Protein AF-A0A2X1MXL0-F1 (afdb_monomer_lite)

Structure (mmCIF, N/CA/C/O backbone):
data_AF-A0A2X1MXL0-F1
#
_entry.id   AF-A0A2X1MXL0-F1
#
loop_
_atom_site.group_PDB
_atom_site.id
_atom_site.type_symbol
_atom_site.label_atom_id
_atom_site.label_alt_id
_atom_site.label_comp_id
_atom_site.label_asym_id
_atom_site.label_entity_id
_atom_site.label_seq_id
_atom_site.pdbx_PDB_ins_code
_atom_site.Cartn_x
_atom_site.Cartn_y
_atom_site.Cartn_z
_atom_site.occupancy
_atom_site.B_iso_or_equiv
_atom_site.auth_seq_id
_atom_site.auth_comp_id
_atom_site.auth_asym_id
_atom_site.auth_atom_id
_atom_site.pdbx_PDB_model_num
ATOM 1 N N . MET A 1 1 ? 16.274 4.807 -12.509 1.00 91.62 1 MET A N 1
ATOM 2 C CA . MET A 1 1 ? 14.831 4.818 -12.816 1.00 91.62 1 MET A CA 1
ATOM 3 C C . MET A 1 1 ? 14.528 5.657 -14.055 1.00 91.62 1 MET A C 1
ATOM 5 O O . MET A 1 1 ? 14.525 5.077 -15.126 1.00 91.62 1 MET A O 1
ATOM 9 N N . TRP A 1 2 ? 14.392 6.991 -13.982 1.00 93.62 2 TRP A N 1
ATOM 10 C CA . TRP A 1 2 ? 14.028 7.820 -15.153 1.00 93.62 2 TRP A CA 1
ATOM 11 C C . TRP A 1 2 ? 14.930 7.635 -16.381 1.00 93.62 2 TRP A C 1
ATOM 13 O O . TRP A 1 2 ? 14.440 7.489 -17.493 1.00 93.62 2 TRP A O 1
ATOM 23 N N . LYS A 1 3 ? 16.251 7.563 -16.192 1.00 93.12 3 LYS A N 1
ATOM 24 C CA . LYS A 1 3 ? 17.182 7.291 -17.299 1.00 93.12 3 LYS A CA 1
ATOM 25 C C . LYS A 1 3 ? 16.957 5.925 -17.961 1.00 93.12 3 LYS A C 1
ATOM 27 O O . LYS A 1 3 ? 17.208 5.809 -19.150 1.00 93.12 3 LYS A O 1
ATOM 32 N N . GLU A 1 4 ? 16.505 4.916 -17.216 1.00 91.31 4 GLU A N 1
ATOM 33 C CA . GLU A 1 4 ? 16.264 3.572 -17.760 1.00 91.31 4 GLU A CA 1
ATOM 34 C C . GLU A 1 4 ? 14.981 3.532 -18.584 1.00 91.31 4 GLU A C 1
ATOM 36 O O . GLU A 1 4 ? 15.005 3.056 -19.714 1.00 91.31 4 GLU A O 1
ATOM 41 N N . ILE A 1 5 ? 13.896 4.133 -18.084 1.00 94.06 5 ILE A N 1
ATOM 42 C CA . ILE A 1 5 ? 12.633 4.162 -18.829 1.00 94.06 5 ILE A CA 1
ATOM 43 C C . ILE A 1 5 ? 12.714 5.051 -20.078 1.00 94.06 5 ILE A C 1
ATOM 45 O O . ILE A 1 5 ? 12.187 4.694 -21.126 1.00 94.06 5 ILE A O 1
ATOM 49 N N . LEU A 1 6 ? 13.466 6.158 -20.022 1.00 94.81 6 LEU A N 1
ATOM 50 C CA . LEU A 1 6 ? 13.643 7.049 -21.173 1.00 94.81 6 LEU A CA 1
ATOM 51 C C . LEU A 1 6 ? 14.372 6.383 -22.350 1.00 94.81 6 LEU A C 1
ATOM 53 O O . LEU A 1 6 ? 14.110 6.747 -23.493 1.00 94.81 6 LEU A O 1
ATOM 57 N N . LYS A 1 7 ? 15.225 5.374 -22.116 1.00 91.94 7 LYS A N 1
ATOM 58 C CA . LYS A 1 7 ? 15.842 4.590 -23.207 1.00 91.94 7 LYS A CA 1
ATOM 59 C C . LYS A 1 7 ? 14.797 3.843 -24.042 1.00 91.94 7 LYS A C 1
ATOM 61 O O . LYS A 1 7 ? 15.029 3.585 -25.221 1.00 91.94 7 LYS A O 1
ATOM 66 N N . ASN A 1 8 ? 13.651 3.511 -23.449 1.00 93.69 8 ASN A N 1
ATOM 67 C CA . ASN A 1 8 ? 12.560 2.816 -24.129 1.00 93.69 8 ASN A CA 1
ATOM 68 C C . ASN A 1 8 ? 11.653 3.770 -24.920 1.00 93.69 8 ASN A C 1
ATOM 70 O O . ASN A 1 8 ? 10.848 3.308 -25.717 1.00 93.69 8 ASN A O 1
ATOM 74 N N . HIS A 1 9 ? 11.788 5.088 -24.739 1.00 94.81 9 HIS A N 1
ATOM 75 C CA . HIS A 1 9 ? 10.956 6.095 -25.409 1.00 94.81 9 HIS A CA 1
ATOM 76 C C . HIS A 1 9 ? 11.495 6.526 -26.783 1.00 94.81 9 HIS A C 1
ATOM 78 O O . HIS A 1 9 ? 10.912 7.399 -27.424 1.00 94.81 9 HIS A O 1
ATOM 84 N N . ALA A 1 10 ? 12.605 5.946 -27.249 1.00 94.31 10 ALA A N 1
ATOM 85 C CA . ALA A 1 10 ? 13.033 6.128 -28.632 1.00 94.31 10 ALA A CA 1
ATOM 86 C C . ALA A 1 10 ? 11.935 5.631 -29.587 1.00 94.31 10 ALA A C 1
ATOM 88 O O . ALA A 1 10 ? 11.318 4.599 -29.324 1.00 94.31 10 ALA A O 1
ATOM 89 N N . HIS A 1 11 ? 11.699 6.351 -30.688 1.00 94.81 11 HIS A N 1
ATOM 90 C CA . HIS A 1 11 ? 10.590 6.060 -31.604 1.00 94.81 11 HIS A CA 1
ATOM 91 C C . HIS A 1 11 ? 10.604 4.619 -32.143 1.00 94.81 11 HIS A C 1
ATOM 93 O O . HIS A 1 11 ? 9.551 3.998 -32.196 1.00 94.81 11 HIS A O 1
ATOM 99 N N . ASP A 1 12 ? 11.778 4.057 -32.444 1.00 93.75 12 ASP A N 1
ATOM 100 C CA . ASP A 1 12 ? 11.916 2.667 -32.900 1.00 93.75 12 ASP A CA 1
ATOM 101 C C . ASP A 1 12 ? 11.570 1.643 -31.813 1.00 93.75 12 ASP A C 1
ATOM 103 O O . ASP A 1 12 ? 11.028 0.577 -32.107 1.00 93.75 12 ASP A O 1
ATOM 107 N N . SER A 1 13 ? 11.884 1.970 -30.555 1.00 92.88 13 SER A N 1
ATOM 108 C CA . SER A 1 13 ? 11.605 1.130 -29.390 1.00 92.88 13 SER A CA 1
ATOM 109 C C . SER A 1 13 ? 10.112 1.122 -29.074 1.00 92.88 13 SER A C 1
ATOM 111 O O . SER A 1 13 ? 9.500 0.062 -28.992 1.00 92.88 13 SER A O 1
ATOM 113 N N . ILE A 1 14 ? 9.510 2.305 -28.909 1.00 92.50 14 ILE A N 1
ATOM 114 C CA . ILE A 1 14 ? 8.097 2.436 -28.524 1.00 92.50 14 ILE A CA 1
ATOM 115 C C . ILE A 1 14 ? 7.140 2.212 -29.701 1.00 92.50 14 ILE A C 1
ATOM 117 O O . ILE A 1 14 ? 6.004 1.794 -29.498 1.00 92.50 14 ILE A O 1
ATOM 121 N N . GLY A 1 15 ? 7.597 2.467 -30.929 1.00 92.44 15 GLY A N 1
ATOM 122 C CA . GLY A 1 15 ? 6.869 2.203 -32.169 1.00 92.44 15 GLY A CA 1
ATOM 123 C C . GLY A 1 15 ? 6.897 0.737 -32.598 1.00 92.44 15 GLY A C 1
ATOM 124 O O . GLY A 1 15 ? 6.320 0.406 -33.629 1.00 92.44 15 GLY A O 1
ATOM 125 N N . CYS A 1 16 ? 7.543 -0.138 -31.820 1.00 91.62 16 CYS A N 1
ATOM 126 C CA . CYS A 1 16 ? 7.656 -1.572 -32.085 1.00 91.62 16 CYS A CA 1
ATOM 127 C C . CYS A 1 16 ? 8.297 -1.911 -33.445 1.00 91.62 16 CYS A C 1
ATOM 129 O O . CYS A 1 16 ? 8.003 -2.949 -34.035 1.00 91.62 16 CYS A O 1
ATOM 131 N N . CYS A 1 17 ? 9.191 -1.052 -33.940 1.00 93.75 17 CYS A N 1
ATOM 132 C CA . CYS A 1 17 ? 9.852 -1.203 -35.242 1.00 93.75 17 CYS A CA 1
ATOM 133 C C . CYS A 1 17 ? 11.217 -1.913 -35.139 1.00 93.75 17 CYS A C 1
ATOM 135 O O . CYS A 1 17 ? 11.996 -1.925 -36.091 1.00 93.75 17 CYS A O 1
ATOM 137 N N . CYS A 1 18 ? 11.527 -2.487 -33.975 1.00 92.88 18 CYS A N 1
ATOM 138 C CA . CYS A 1 18 ? 12.787 -3.160 -33.677 1.00 92.88 18 CYS A CA 1
ATOM 139 C C . CYS A 1 18 ? 12.690 -4.692 -33.815 1.00 92.88 18 CYS A C 1
ATOM 141 O O . CYS A 1 18 ? 11.612 -5.272 -33.899 1.00 92.88 18 CYS A O 1
ATOM 143 N N . SER A 1 19 ? 13.842 -5.372 -33.790 1.00 95.56 19 SER A N 1
ATOM 144 C CA . SER A 1 19 ? 13.888 -6.843 -33.740 1.00 95.56 19 SER A CA 1
ATOM 145 C C . SER A 1 19 ? 13.422 -7.404 -32.390 1.00 95.56 19 SER A C 1
ATOM 147 O O . SER A 1 19 ? 13.574 -6.758 -31.351 1.00 95.56 19 SER A O 1
ATOM 149 N N . ASP A 1 20 ? 12.973 -8.662 -32.373 1.00 95.50 20 ASP A N 1
ATOM 150 C CA . ASP A 1 20 ? 12.576 -9.374 -31.146 1.00 95.50 20 ASP A CA 1
ATOM 151 C C . ASP A 1 20 ? 13.660 -9.378 -30.066 1.00 95.50 20 ASP A C 1
ATOM 153 O O . ASP A 1 20 ? 13.363 -9.322 -28.873 1.00 95.50 20 ASP A O 1
ATOM 157 N N . LYS A 1 21 ? 14.936 -9.439 -30.471 1.00 96.19 21 LYS A N 1
ATOM 158 C CA . LYS A 1 21 ? 16.063 -9.378 -29.535 1.00 96.19 21 LYS A CA 1
ATOM 159 C C . LYS A 1 21 ? 16.073 -8.046 -28.781 1.00 96.19 21 LYS A C 1
ATOM 161 O O . LYS A 1 21 ? 16.212 -8.041 -27.563 1.00 96.19 21 LYS A O 1
ATOM 166 N N . VAL A 1 22 ? 15.879 -6.940 -29.496 1.00 94.31 22 VAL A N 1
ATOM 167 C CA . VAL A 1 22 ? 15.834 -5.593 -28.910 1.00 94.31 22 VAL A CA 1
ATOM 168 C C . VAL A 1 22 ? 14.581 -5.421 -28.047 1.00 94.31 22 VAL A C 1
ATOM 170 O O . VAL A 1 22 ? 14.673 -4.854 -26.961 1.00 94.31 22 VAL A O 1
ATOM 173 N N . HIS A 1 23 ? 13.431 -5.971 -28.452 1.00 94.88 23 HIS A N 1
ATOM 174 C CA . HIS A 1 23 ? 12.216 -5.922 -27.631 1.00 94.88 23 HIS A CA 1
ATOM 175 C C . HIS A 1 23 ? 12.363 -6.655 -26.290 1.00 94.88 23 HIS A C 1
ATOM 177 O O . HIS A 1 23 ? 11.890 -6.146 -25.276 1.00 94.88 23 HIS A O 1
ATOM 183 N N . ARG A 1 24 ? 13.082 -7.786 -26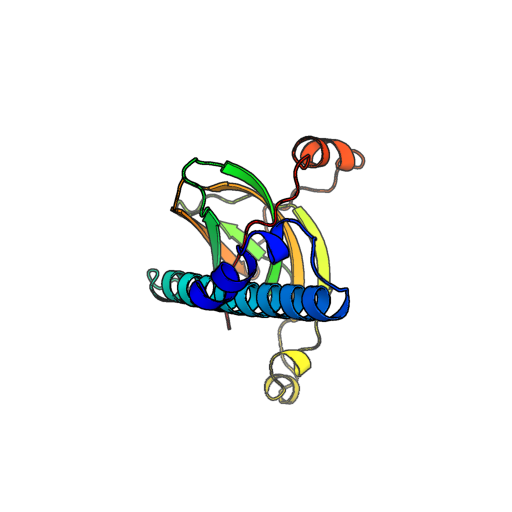.231 1.00 95.56 24 ARG A N 1
ATOM 184 C CA . ARG A 1 24 ? 13.391 -8.443 -24.945 1.00 95.56 24 ARG A CA 1
ATOM 185 C C . ARG A 1 24 ? 14.222 -7.549 -24.023 1.00 95.56 24 ARG A C 1
ATOM 187 O O . ARG A 1 24 ? 13.963 -7.497 -22.825 1.00 95.56 24 ARG A O 1
ATOM 194 N N . GLU A 1 25 ? 15.185 -6.812 -24.572 1.00 94.81 25 GLU A N 1
ATOM 195 C CA . GLU A 1 25 ? 15.976 -5.850 -23.792 1.00 94.81 25 GLU A CA 1
ATOM 196 C C . GLU A 1 25 ? 15.140 -4.648 -23.324 1.00 94.81 25 GLU A C 1
ATOM 198 O O . GLU A 1 25 ? 15.348 -4.145 -22.221 1.00 94.81 25 GLU A O 1
ATOM 203 N N . ILE A 1 26 ? 14.181 -4.190 -24.136 1.00 95.06 26 ILE A N 1
ATOM 204 C CA . ILE A 1 26 ? 13.230 -3.130 -23.768 1.00 95.06 26 ILE A CA 1
ATOM 205 C C . ILE A 1 26 ? 12.365 -3.573 -22.582 1.00 95.06 26 ILE A C 1
ATOM 207 O O . ILE A 1 26 ? 12.222 -2.808 -21.626 1.00 95.06 26 ILE A O 1
ATOM 211 N N . VAL A 1 27 ? 11.842 -4.805 -22.607 1.00 95.69 27 VAL A N 1
ATOM 212 C CA . VAL A 1 27 ? 11.065 -5.385 -21.496 1.00 95.69 27 VAL A CA 1
ATOM 213 C C . VAL A 1 27 ? 11.896 -5.432 -20.214 1.00 95.69 27 VAL A C 1
ATOM 215 O O . VAL A 1 27 ? 11.459 -4.898 -19.200 1.00 95.69 27 VAL A O 1
ATOM 218 N N . ALA A 1 28 ? 13.132 -5.934 -20.276 1.00 95.00 28 ALA A N 1
ATOM 219 C CA . ALA A 1 28 ? 14.014 -5.982 -19.106 1.00 95.00 28 ALA A CA 1
ATOM 220 C C . ALA A 1 28 ? 14.270 -4.590 -18.485 1.00 95.00 28 ALA A C 1
ATOM 222 O O . ALA A 1 28 ? 14.396 -4.448 -17.269 1.00 95.00 28 ALA A O 1
ATOM 223 N N . ARG A 1 29 ? 14.322 -3.527 -19.302 1.00 95.31 29 ARG A N 1
ATOM 224 C CA . ARG A 1 29 ? 14.447 -2.143 -18.803 1.00 95.31 29 ARG A CA 1
ATOM 225 C C . ARG A 1 29 ? 13.169 -1.638 -18.134 1.00 95.31 29 ARG A C 1
ATOM 227 O O . ARG A 1 29 ? 13.275 -0.834 -17.208 1.00 95.31 29 ARG A O 1
ATOM 234 N N . PHE A 1 30 ? 11.990 -2.069 -18.593 1.00 95.50 30 PHE A N 1
ATOM 235 C CA . PHE A 1 30 ? 10.729 -1.749 -17.921 1.00 95.50 30 PHE A CA 1
ATOM 236 C C . PHE A 1 30 ? 10.670 -2.399 -16.543 1.00 95.50 30 PHE A C 1
ATOM 238 O O . PHE A 1 30 ? 10.450 -1.682 -15.573 1.00 95.50 30 PHE A O 1
ATOM 245 N N . GLU A 1 31 ? 10.967 -3.696 -16.457 1.00 95.69 31 GLU A N 1
ATOM 246 C CA . GLU A 1 31 ? 11.013 -4.441 -15.192 1.00 95.69 31 GLU A CA 1
ATOM 247 C C . GLU A 1 31 ? 11.982 -3.781 -14.202 1.00 95.69 31 GLU A C 1
ATOM 249 O O . GLU A 1 31 ? 11.602 -3.435 -13.086 1.00 95.69 31 GLU A O 1
ATOM 254 N N . LEU A 1 32 ? 13.205 -3.464 -14.646 1.00 95.38 32 LEU A N 1
ATOM 255 C CA . LEU A 1 32 ? 14.182 -2.769 -13.807 1.00 95.38 32 LEU A CA 1
ATOM 256 C C . LEU A 1 32 ? 13.676 -1.399 -13.325 1.00 95.38 32 LEU A C 1
ATOM 258 O O . LEU A 1 32 ? 13.889 -1.021 -12.172 1.00 95.38 32 LEU A O 1
ATOM 262 N N . ALA A 1 33 ? 13.047 -0.610 -14.200 1.00 96.06 33 ALA A N 1
ATOM 263 C CA . ALA A 1 33 ? 12.527 0.701 -13.820 1.00 96.06 33 ALA A CA 1
ATOM 264 C C . ALA A 1 33 ? 11.342 0.594 -12.845 1.00 96.06 33 ALA A C 1
ATOM 266 O O . ALA A 1 33 ? 11.250 1.419 -11.932 1.00 96.06 33 ALA A O 1
ATOM 267 N N . GLU A 1 34 ? 10.478 -0.405 -13.022 1.00 95.19 34 GLU A N 1
ATOM 268 C CA . GLU A 1 34 ? 9.345 -0.703 -12.146 1.00 95.19 34 GLU A CA 1
ATOM 269 C C . GLU A 1 34 ? 9.818 -1.148 -10.759 1.00 95.19 34 GLU A C 1
ATOM 271 O O . GLU A 1 34 ? 9.419 -0.541 -9.765 1.00 95.19 34 GLU A O 1
ATOM 276 N N . ASP A 1 35 ? 10.772 -2.078 -10.678 1.00 95.75 35 ASP A N 1
ATOM 277 C CA . ASP A 1 35 ? 11.365 -2.526 -9.412 1.00 95.75 35 ASP A CA 1
ATOM 278 C C . ASP A 1 35 ? 11.981 -1.362 -8.626 1.00 95.75 35 ASP A C 1
ATOM 280 O O . ASP A 1 35 ? 11.804 -1.232 -7.410 1.00 95.75 35 ASP A O 1
ATOM 284 N N . MET A 1 36 ? 12.698 -0.464 -9.312 1.00 95.50 36 MET A N 1
ATOM 285 C CA . MET A 1 36 ? 13.247 0.739 -8.683 1.00 95.50 36 MET A CA 1
ATOM 286 C C . MET A 1 36 ? 12.145 1.657 -8.136 1.00 95.50 36 MET A C 1
ATOM 288 O O . MET A 1 36 ? 12.302 2.208 -7.043 1.00 95.50 36 MET A O 1
ATOM 292 N N . ALA A 1 37 ? 11.056 1.846 -8.887 1.00 95.19 37 ALA A N 1
ATOM 293 C CA . ALA A 1 37 ? 9.934 2.689 -8.481 1.00 95.19 37 ALA A CA 1
ATOM 294 C C . ALA A 1 37 ? 9.212 2.102 -7.266 1.00 95.19 37 ALA A C 1
ATOM 296 O O . ALA A 1 37 ? 8.942 2.808 -6.293 1.00 95.19 37 ALA A O 1
ATOM 297 N N . ASP A 1 38 ? 8.944 0.802 -7.297 1.00 93.88 38 ASP A N 1
ATOM 298 C CA . ASP A 1 38 ? 8.220 0.084 -6.258 1.00 93.88 38 ASP A CA 1
ATOM 299 C C . ASP A 1 38 ? 8.979 0.067 -4.943 1.00 93.88 38 ASP A C 1
ATOM 301 O O . ASP A 1 38 ? 8.398 0.362 -3.895 1.00 93.88 38 ASP A O 1
ATOM 305 N N . ASN A 1 39 ? 10.285 -0.184 -4.998 1.00 94.62 39 ASN A N 1
ATOM 306 C CA . ASN A 1 39 ? 11.144 -0.125 -3.824 1.00 94.62 39 ASN A CA 1
ATOM 307 C C . ASN A 1 39 ? 11.190 1.284 -3.225 1.00 94.62 39 ASN A C 1
ATOM 309 O O . ASN A 1 39 ? 11.058 1.438 -2.010 1.00 94.62 39 ASN A O 1
ATOM 313 N N . LEU A 1 40 ? 11.310 2.320 -4.062 1.00 95.44 40 LEU A N 1
ATOM 314 C CA . LEU A 1 40 ? 11.319 3.708 -3.601 1.00 95.44 40 LEU A CA 1
ATOM 315 C C . LEU A 1 40 ? 9.993 4.092 -2.932 1.00 95.44 40 LEU A C 1
ATOM 317 O O . LEU A 1 40 ? 9.988 4.685 -1.853 1.00 95.44 40 LEU A O 1
ATOM 321 N N . ILE A 1 41 ? 8.870 3.723 -3.551 1.00 94.44 41 ILE A N 1
ATOM 322 C CA . ILE A 1 41 ? 7.529 3.988 -3.026 1.00 94.44 41 ILE A CA 1
ATOM 323 C C . ILE A 1 41 ? 7.334 3.274 -1.685 1.00 94.44 41 ILE A C 1
ATOM 325 O O . ILE A 1 41 ? 6.943 3.916 -0.710 1.00 94.44 41 ILE A O 1
ATOM 329 N N . ARG A 1 42 ? 7.655 1.976 -1.600 1.00 92.25 42 ARG A N 1
ATOM 330 C CA . ARG A 1 42 ? 7.547 1.192 -0.357 1.00 92.25 42 ARG A CA 1
ATOM 331 C C . ARG A 1 42 ? 8.420 1.770 0.754 1.00 92.25 42 ARG A C 1
ATOM 333 O O . ARG A 1 42 ? 7.947 1.916 1.879 1.00 92.25 42 ARG A O 1
ATOM 340 N N . PHE A 1 43 ? 9.658 2.144 0.433 1.00 94.62 43 PHE A N 1
ATOM 341 C CA . PHE A 1 43 ? 10.586 2.751 1.383 1.00 94.62 43 PHE A CA 1
ATOM 342 C C . PHE A 1 43 ? 10.019 4.040 1.985 1.00 94.62 43 PHE A C 1
ATOM 344 O O . PHE A 1 43 ? 9.982 4.183 3.206 1.00 94.62 43 PHE A O 1
ATOM 351 N N . TYR A 1 44 ? 9.530 4.964 1.153 1.00 95.06 44 TYR A N 1
ATOM 352 C CA . TYR A 1 44 ? 8.990 6.228 1.654 1.00 95.06 44 TYR A CA 1
ATOM 353 C C . TYR A 1 44 ? 7.649 6.071 2.365 1.00 95.06 44 TYR A C 1
ATOM 355 O O . TYR A 1 44 ? 7.442 6.724 3.383 1.00 95.06 44 TYR A O 1
ATOM 363 N N . MET A 1 45 ? 6.767 5.182 1.903 1.00 94.00 45 MET A N 1
ATOM 364 C CA . MET A 1 45 ? 5.538 4.860 2.636 1.00 94.00 45 MET A CA 1
ATOM 365 C C . MET A 1 45 ? 5.853 4.336 4.041 1.00 94.00 45 MET A C 1
ATOM 367 O O . MET A 1 45 ? 5.249 4.795 5.011 1.00 94.00 45 MET A O 1
ATOM 371 N N . ARG A 1 46 ? 6.847 3.444 4.170 1.00 92.38 46 ARG A N 1
ATOM 372 C CA . ARG A 1 46 ? 7.312 2.954 5.473 1.00 92.38 46 ARG A CA 1
ATOM 373 C C . ARG A 1 46 ? 7.902 4.080 6.317 1.00 92.38 46 ARG A C 1
ATOM 375 O O . ARG A 1 46 ? 7.501 4.239 7.460 1.00 92.38 46 ARG A O 1
ATOM 382 N N . LYS A 1 47 ? 8.762 4.932 5.745 1.00 94.06 47 LYS A N 1
ATOM 383 C CA . LYS A 1 47 ? 9.313 6.100 6.455 1.00 94.06 47 LYS A CA 1
ATOM 384 C C . LYS A 1 47 ? 8.235 7.054 6.961 1.00 94.06 47 LYS A C 1
ATOM 386 O O . LYS A 1 47 ? 8.366 7.549 8.075 1.00 94.06 47 LYS A O 1
ATOM 391 N N . ILE A 1 48 ? 7.190 7.315 6.176 1.00 93.44 48 ILE A N 1
ATOM 392 C CA . ILE A 1 48 ? 6.069 8.159 6.608 1.00 93.44 48 ILE A CA 1
ATOM 393 C C . ILE A 1 48 ? 5.364 7.514 7.801 1.00 93.44 48 ILE A C 1
ATOM 395 O O . ILE A 1 48 ? 5.156 8.180 8.810 1.00 93.44 48 ILE A O 1
ATOM 399 N N . ALA A 1 49 ? 5.038 6.226 7.703 1.00 91.44 49 ALA A N 1
ATOM 400 C CA . ALA A 1 49 ? 4.350 5.502 8.764 1.00 91.44 49 ALA A CA 1
ATOM 401 C C . ALA A 1 49 ? 5.188 5.386 10.055 1.00 91.44 49 ALA A C 1
ATOM 403 O O . ALA A 1 49 ? 4.654 5.597 11.143 1.00 91.44 49 ALA A O 1
ATOM 404 N N . ASP A 1 50 ? 6.500 5.159 9.941 1.00 90.00 50 ASP A N 1
ATOM 405 C CA . ASP A 1 50 ? 7.434 5.087 11.075 1.00 90.00 50 ASP A CA 1
ATOM 406 C C . ASP A 1 50 ? 7.582 6.430 11.816 1.00 90.00 50 ASP A C 1
ATOM 408 O O . ASP A 1 50 ? 7.863 6.450 13.011 1.00 90.00 50 ASP A O 1
ATOM 412 N N . ASN A 1 51 ? 7.393 7.560 11.122 1.00 91.31 51 ASN A N 1
ATOM 413 C CA . ASN A 1 51 ? 7.477 8.904 11.711 1.00 91.31 51 ASN A CA 1
ATOM 414 C C . ASN A 1 51 ? 6.126 9.425 12.235 1.00 91.31 51 ASN A C 1
ATOM 416 O O . ASN A 1 51 ? 6.035 10.575 12.666 1.00 91.31 51 ASN A O 1
ATOM 420 N N . MET A 1 52 ? 5.064 8.614 12.204 1.00 89.19 52 MET A N 1
ATOM 421 C CA . MET A 1 52 ? 3.789 8.984 12.823 1.00 89.19 52 MET A CA 1
ATOM 422 C C . MET A 1 52 ? 3.886 8.945 14.359 1.00 89.19 52 MET A C 1
ATOM 424 O O . MET A 1 52 ? 4.634 8.121 14.890 1.00 89.19 52 MET A O 1
ATOM 428 N N . PRO A 1 53 ? 3.087 9.750 15.093 1.00 88.19 53 PRO A N 1
ATOM 429 C CA . PRO A 1 53 ? 3.070 9.745 16.559 1.00 88.19 53 PRO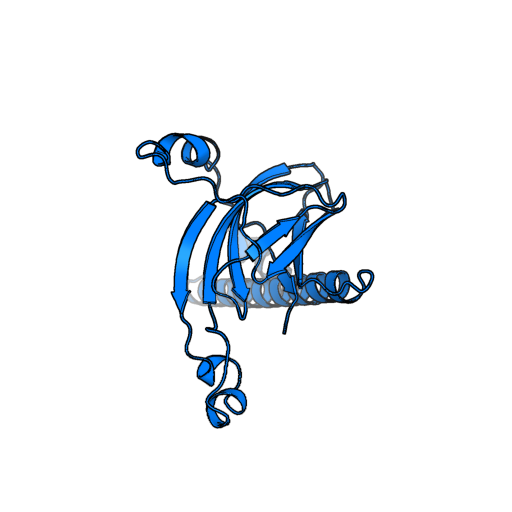 A CA 1
ATOM 430 C C . PRO A 1 53 ? 2.936 8.335 17.127 1.00 88.19 53 PRO A C 1
ATOM 432 O O . PRO A 1 53 ? 2.094 7.570 16.658 1.00 88.19 53 PRO A O 1
ATOM 435 N N . GLN A 1 54 ? 3.768 7.974 18.102 1.00 81.06 54 GLN A N 1
ATOM 436 C CA . GLN A 1 54 ? 3.738 6.640 18.702 1.00 81.06 54 GLN A CA 1
ATOM 437 C C . GLN A 1 54 ? 2.364 6.360 19.326 1.00 81.06 54 GLN A C 1
ATOM 439 O O . GLN A 1 54 ? 1.725 7.252 19.882 1.00 81.06 54 GLN A O 1
ATOM 444 N N . SER A 1 55 ? 1.901 5.126 19.171 1.00 81.19 55 SER A N 1
ATOM 445 C CA . SER A 1 55 ? 0.641 4.624 19.713 1.00 81.19 55 SER A CA 1
ATOM 446 C C . SER A 1 55 ? 0.879 3.188 20.153 1.00 81.19 55 SER A C 1
ATOM 448 O O . SER A 1 55 ? 1.654 2.485 19.507 1.00 81.19 55 SER A O 1
ATOM 450 N N . ASP A 1 56 ? 0.209 2.767 21.221 1.00 81.06 56 ASP A N 1
ATOM 451 C CA . ASP A 1 56 ? 0.285 1.389 21.716 1.00 81.06 56 ASP A CA 1
ATOM 452 C C . ASP A 1 56 ? -0.396 0.386 20.765 1.00 81.06 56 ASP A C 1
ATOM 454 O O . ASP A 1 56 ? -0.171 -0.817 20.871 1.00 81.06 56 ASP A O 1
ATOM 458 N N . ALA A 1 57 ? -1.228 0.871 19.835 1.00 82.88 57 ALA A N 1
ATOM 459 C CA . ALA A 1 57 ? -1.899 0.060 18.826 1.00 82.88 57 ALA A CA 1
ATOM 460 C C . ALA A 1 57 ? -1.113 0.013 17.504 1.00 82.88 57 ALA A C 1
ATOM 462 O O . ALA A 1 57 ? -0.560 1.023 17.048 1.00 82.88 57 ALA A O 1
ATOM 463 N N . ASP A 1 58 ? -1.143 -1.148 16.844 1.00 88.50 58 ASP A N 1
ATOM 464 C CA . ASP A 1 58 ? -0.578 -1.332 15.505 1.00 88.50 58 ASP A CA 1
ATOM 465 C C . ASP A 1 58 ? -1.316 -0.442 14.488 1.00 88.50 58 ASP A C 1
ATOM 467 O O . ASP A 1 58 ? -2.516 -0.176 14.618 1.00 88.50 58 ASP A O 1
ATOM 471 N N . LYS A 1 59 ? -0.614 0.019 13.444 1.00 91.06 59 LYS A N 1
ATOM 472 C CA . LYS A 1 59 ? -1.162 0.979 12.472 1.00 91.06 59 LYS A CA 1
ATOM 473 C C . LYS A 1 59 ? -1.284 0.385 11.078 1.00 91.06 59 LYS A C 1
ATOM 475 O O . LYS A 1 59 ? -0.334 -0.143 10.499 1.00 91.06 59 LYS A O 1
ATOM 480 N N . LEU A 1 60 ? -2.449 0.601 10.487 1.00 92.81 60 LEU A N 1
ATOM 481 C CA . LEU A 1 60 ? -2.762 0.307 9.100 1.00 92.81 60 LEU A CA 1
ATOM 482 C C . LEU A 1 60 ? -2.865 1.621 8.319 1.00 92.81 60 LEU A C 1
ATOM 484 O O . LEU A 1 60 ? -3.824 2.372 8.493 1.00 92.81 60 LEU A O 1
ATOM 488 N N . VAL A 1 61 ? -1.882 1.915 7.464 1.00 94.25 61 VAL A N 1
ATOM 489 C CA . VAL A 1 61 ? -1.833 3.190 6.729 1.00 94.25 61 VAL A CA 1
ATOM 490 C C . VAL A 1 61 ? -2.221 2.989 5.264 1.00 94.25 61 VAL A C 1
ATOM 492 O O . VAL A 1 61 ? -1.583 2.246 4.514 1.00 94.25 61 VAL A O 1
ATOM 495 N N . LEU A 1 62 ? -3.276 3.688 4.855 1.00 93.62 62 LEU A N 1
ATOM 496 C CA . LEU A 1 62 ? -3.837 3.688 3.509 1.00 93.62 62 LEU A CA 1
ATOM 497 C C . LEU A 1 62 ? -3.338 4.927 2.769 1.00 93.62 62 LEU A C 1
ATOM 499 O O . LEU A 1 62 ? -3.651 6.039 3.183 1.00 93.62 62 LEU A O 1
ATOM 503 N N . PHE A 1 63 ? -2.588 4.757 1.681 1.00 94.38 63 PHE A N 1
ATOM 504 C CA . PHE A 1 63 ? -2.040 5.872 0.906 1.00 94.38 63 PHE A CA 1
ATOM 505 C C . PHE A 1 63 ? -2.809 6.079 -0.399 1.00 94.38 63 PHE A C 1
ATOM 507 O O . PHE A 1 63 ? -2.986 5.143 -1.177 1.00 94.38 63 PHE A O 1
ATOM 514 N N . ASN A 1 64 ? -3.176 7.327 -0.684 1.00 94.31 64 ASN A N 1
ATOM 515 C CA . ASN A 1 64 ? -3.695 7.750 -1.977 1.00 94.31 64 ASN A CA 1
ATOM 516 C C . ASN A 1 64 ? -2.702 8.706 -2.643 1.00 94.31 64 ASN A C 1
ATOM 518 O O . ASN A 1 64 ? -2.540 9.854 -2.234 1.00 94.31 64 ASN A O 1
ATOM 522 N N . LEU A 1 65 ? -2.056 8.220 -3.701 1.00 92.81 65 LEU A N 1
ATOM 523 C CA . LEU A 1 65 ? -1.072 8.979 -4.475 1.00 92.81 65 LEU A CA 1
ATOM 524 C C . LEU A 1 65 ? -1.694 9.762 -5.647 1.00 92.81 65 LEU A C 1
ATOM 526 O O . LEU A 1 65 ? -0.962 10.273 -6.490 1.00 92.81 65 LEU A O 1
ATOM 530 N N . MET A 1 66 ? -3.026 9.815 -5.750 1.00 93.56 66 MET A N 1
ATOM 531 C CA . MET A 1 66 ? -3.730 10.551 -6.804 1.00 93.56 66 MET A CA 1
ATOM 532 C C . MET A 1 66 ? -4.152 11.951 -6.335 1.00 93.56 66 MET A C 1
ATOM 534 O O . MET A 1 66 ? -4.432 12.145 -5.150 1.00 93.56 66 MET A O 1
ATOM 538 N N . PRO A 1 67 ? -4.285 12.928 -7.254 1.00 95.56 67 PRO A N 1
ATOM 539 C CA . PRO A 1 67 ? -4.635 14.307 -6.913 1.00 95.56 67 PRO A CA 1
ATOM 540 C C . PRO A 1 67 ? -6.117 14.539 -6.579 1.00 95.56 67 PRO A C 1
ATOM 542 O O . PRO A 1 67 ? -6.527 15.682 -6.408 1.00 95.56 67 PRO A O 1
ATOM 545 N N . TRP A 1 68 ? -6.926 13.487 -6.440 1.00 94.06 68 TRP A N 1
ATOM 546 C CA . TRP A 1 68 ? -8.333 13.567 -6.035 1.00 94.06 68 TRP A CA 1
ATOM 547 C C . TRP A 1 68 ? -8.639 12.563 -4.913 1.00 94.06 68 TRP A C 1
ATOM 549 O O . TRP A 1 68 ? -7.973 11.525 -4.825 1.00 94.06 68 TRP A O 1
ATOM 559 N N . PRO A 1 69 ? -9.616 12.857 -4.032 1.00 94.31 69 PRO A N 1
ATOM 560 C CA . PRO A 1 69 ? -10.056 11.908 -3.017 1.00 94.31 69 PRO A CA 1
ATOM 561 C C . PRO A 1 69 ? -10.679 10.676 -3.675 1.00 94.31 69 PRO A C 1
ATOM 563 O O . PRO A 1 69 ? -11.298 10.770 -4.738 1.00 94.31 69 PRO A O 1
ATOM 566 N N . ARG A 1 70 ? -10.524 9.517 -3.036 1.00 90.56 70 ARG A N 1
ATOM 567 C CA . ARG A 1 70 ? -11.067 8.254 -3.537 1.00 90.56 70 ARG A CA 1
ATOM 568 C C . ARG A 1 70 ? -11.793 7.517 -2.426 1.00 90.56 70 ARG A C 1
ATOM 570 O O . ARG A 1 70 ? -11.215 7.289 -1.367 1.00 90.56 70 ARG A O 1
ATOM 577 N N . GLU A 1 71 ? -13.030 7.130 -2.699 1.00 93.75 71 GLU A N 1
ATOM 578 C CA . GLU A 1 71 ? -13.721 6.079 -1.960 1.00 93.75 71 GLU A CA 1
ATOM 579 C C . GLU A 1 71 ? -13.458 4.750 -2.670 1.00 93.75 71 GLU A C 1
ATOM 581 O O . GLU A 1 71 ? -13.677 4.634 -3.880 1.00 93.75 71 GLU A O 1
ATOM 586 N N . GLU A 1 72 ? -12.910 3.773 -1.953 1.00 87.81 72 GLU A N 1
ATOM 587 C CA . GLU A 1 72 ? -12.575 2.479 -2.535 1.00 87.81 72 GLU A CA 1
ATOM 588 C C . GLU A 1 72 ? -12.719 1.341 -1.530 1.00 87.81 72 GLU A C 1
ATOM 590 O O . GLU A 1 72 ? -12.400 1.461 -0.345 1.00 87.81 72 GLU A O 1
ATOM 595 N N . VAL A 1 73 ? -13.129 0.197 -2.073 1.00 90.12 73 VAL A N 1
ATOM 596 C CA . VAL A 1 73 ? -13.062 -1.101 -1.417 1.00 90.12 73 VAL A CA 1
ATOM 597 C C . VAL A 1 73 ? -11.635 -1.643 -1.513 1.00 90.12 73 VAL A C 1
ATOM 599 O O . VAL A 1 73 ? -11.191 -2.110 -2.563 1.00 90.12 73 VAL A O 1
ATOM 602 N N . ILE A 1 74 ? -10.912 -1.589 -0.403 1.00 90.62 74 ILE A N 1
ATOM 603 C CA . ILE A 1 74 ? -9.505 -1.963 -0.291 1.00 90.62 74 ILE A CA 1
ATOM 604 C C . ILE A 1 74 ? -9.426 -3.397 0.216 1.00 90.62 74 ILE A C 1
ATOM 606 O O . ILE A 1 74 ? -9.954 -3.711 1.281 1.00 90.62 74 ILE A O 1
ATOM 610 N N . ASN A 1 75 ? -8.742 -4.260 -0.534 1.00 92.31 75 ASN A N 1
ATOM 611 C CA . ASN A 1 75 ? -8.384 -5.601 -0.082 1.00 92.31 75 ASN A CA 1
ATOM 612 C C . ASN A 1 75 ? -6.982 -5.563 0.507 1.00 92.31 75 ASN A C 1
ATOM 614 O O . ASN A 1 75 ? -6.061 -5.067 -0.143 1.00 92.31 75 ASN A O 1
ATOM 618 N N . THR A 1 76 ? -6.819 -6.103 1.707 1.00 91.06 76 THR A N 1
ATOM 619 C CA . THR A 1 76 ? -5.512 -6.151 2.341 1.00 91.06 76 THR A CA 1
ATOM 620 C C . THR A 1 76 ? -5.376 -7.290 3.332 1.00 91.06 76 THR A C 1
ATOM 622 O O . THR A 1 76 ? -6.361 -7.919 3.695 1.00 91.06 76 THR A O 1
ATOM 625 N N . THR A 1 77 ? -4.154 -7.539 3.778 1.00 91.75 77 THR A N 1
ATOM 626 C CA . THR A 1 77 ? -3.806 -8.657 4.645 1.00 91.75 77 THR A CA 1
ATOM 627 C C . THR A 1 77 ? -3.233 -8.137 5.952 1.00 91.75 77 THR A C 1
ATOM 629 O O . THR A 1 77 ? -2.197 -7.485 5.939 1.00 91.75 77 THR A O 1
ATOM 632 N N . VAL A 1 78 ? -3.870 -8.434 7.081 1.00 90.75 78 VAL A N 1
ATOM 633 C CA . VAL A 1 78 ? -3.381 -8.060 8.413 1.00 90.75 78 VAL A CA 1
ATOM 634 C C . VAL A 1 78 ? -2.781 -9.278 9.094 1.00 90.75 78 VAL A C 1
ATOM 636 O O . VAL A 1 78 ? -3.406 -10.333 9.136 1.00 90.75 78 VAL A O 1
ATOM 639 N N . ARG A 1 79 ? -1.567 -9.133 9.626 1.00 88.69 79 ARG A N 1
ATOM 640 C CA . ARG A 1 79 ? -0.869 -10.176 10.385 1.00 88.69 79 ARG A CA 1
ATOM 641 C C . ARG A 1 79 ? -0.778 -9.747 11.836 1.00 88.69 79 ARG A C 1
ATOM 643 O O . ARG A 1 79 ? -0.201 -8.699 12.107 1.00 88.69 79 ARG A O 1
ATOM 650 N N . LEU A 1 80 ? -1.328 -10.541 12.745 1.00 87.06 80 LEU A N 1
ATOM 651 C CA . LEU A 1 80 ? -1.359 -10.220 14.169 1.00 87.06 80 LEU A CA 1
ATOM 652 C C . LEU A 1 80 ? -1.211 -11.466 15.041 1.00 87.06 80 LEU A C 1
ATOM 654 O O . LEU A 1 80 ? -1.565 -12.573 14.645 1.00 87.06 80 LEU A O 1
ATOM 658 N N . ARG A 1 81 ? -0.715 -11.254 16.261 1.00 84.88 81 ARG A N 1
ATOM 659 C CA . ARG A 1 81 ? -0.670 -12.256 17.336 1.00 84.88 81 ARG A CA 1
ATOM 660 C C . ARG A 1 81 ? -1.976 -12.249 18.133 1.00 84.88 81 ARG A C 1
ATOM 662 O O . ARG A 1 81 ? -1.979 -11.942 19.319 1.00 84.88 81 ARG A O 1
ATOM 669 N N . ALA A 1 82 ? -3.097 -12.455 17.453 1.00 84.94 82 ALA A N 1
ATOM 670 C CA . ALA A 1 82 ? -4.406 -12.579 18.085 1.00 84.94 82 ALA A CA 1
ATOM 671 C C . ALA A 1 82 ? -5.410 -13.232 17.126 1.00 84.94 82 ALA A C 1
ATOM 673 O O . ALA A 1 82 ? -5.293 -13.141 15.904 1.00 84.94 82 ALA A O 1
ATOM 674 N N . SER A 1 83 ? -6.430 -13.875 17.690 1.00 85.44 83 SER A N 1
ATOM 675 C CA . SER A 1 83 ? -7.507 -14.539 16.941 1.00 85.44 83 SER A CA 1
ATOM 676 C C . SER A 1 83 ? -8.610 -13.584 16.480 1.00 85.44 83 SER A C 1
ATOM 678 O O . SER A 1 83 ? -9.388 -13.914 15.585 1.00 85.44 83 SER A O 1
ATOM 680 N N . GLN A 1 84 ? -8.672 -12.396 17.075 1.00 88.75 84 GLN A N 1
ATOM 681 C CA . GLN A 1 84 ? -9.635 -11.349 16.763 1.00 88.75 84 GLN A CA 1
ATOM 682 C C . GLN A 1 84 ? -8.995 -9.974 16.944 1.00 88.75 84 GLN A C 1
ATOM 684 O O . GLN A 1 84 ? -8.040 -9.808 17.708 1.00 88.75 84 GLN A O 1
ATOM 689 N N . PHE A 1 85 ? -9.533 -8.983 16.246 1.00 92.31 85 PHE A N 1
ATOM 690 C CA . PHE A 1 85 ? -9.097 -7.599 16.351 1.00 92.31 85 PHE A CA 1
ATOM 691 C C . PHE A 1 85 ? -10.255 -6.657 16.057 1.00 92.31 85 PHE A C 1
ATOM 693 O O . PHE A 1 85 ? -11.262 -7.068 15.491 1.00 92.31 85 PHE A O 1
ATOM 700 N N . ASN A 1 86 ? -10.094 -5.388 16.408 1.00 93.38 86 ASN A N 1
ATOM 701 C CA . ASN A 1 86 ? -10.978 -4.310 15.996 1.00 93.38 86 ASN A CA 1
ATOM 702 C C . ASN A 1 86 ? -10.186 -3.252 15.218 1.00 93.38 86 ASN A C 1
ATOM 704 O O . ASN A 1 86 ? -8.992 -3.068 15.455 1.00 93.38 86 ASN A O 1
ATOM 708 N N . LEU A 1 87 ? -10.846 -2.564 14.286 1.00 94.06 87 LEU A N 1
ATOM 709 C CA . LEU A 1 87 ? -10.267 -1.433 13.563 1.00 94.06 87 LEU A CA 1
ATOM 710 C C . LEU A 1 87 ? -10.897 -0.139 14.063 1.00 94.06 87 LEU A C 1
ATOM 712 O O . LEU A 1 87 ? -12.122 -0.043 14.147 1.00 94.06 87 LEU A O 1
ATOM 716 N N . ARG A 1 88 ? -10.075 0.871 14.345 1.00 93.75 88 ARG A N 1
ATOM 717 C CA . ARG A 1 88 ? -10.532 2.223 14.688 1.00 93.75 88 ARG A CA 1
ATOM 718 C C . ARG A 1 88 ? -9.936 3.277 13.776 1.00 93.75 88 ARG A C 1
ATOM 720 O O . ARG A 1 88 ? -8.815 3.124 13.298 1.00 93.75 88 ARG A O 1
ATOM 727 N N . ASP A 1 89 ? -10.684 4.345 13.540 1.00 92.56 89 ASP A N 1
ATOM 728 C CA . ASP A 1 89 ? -10.170 5.534 12.862 1.00 92.56 89 ASP A CA 1
ATOM 729 C C . ASP A 1 89 ? -9.382 6.453 13.818 1.00 92.56 89 ASP A C 1
ATOM 731 O O . ASP A 1 89 ? -9.215 6.172 15.008 1.00 92.56 89 ASP A O 1
ATOM 735 N N . ASP A 1 90 ? -8.904 7.581 13.295 1.00 88.50 90 ASP A N 1
ATOM 736 C CA . ASP A 1 90 ? -8.208 8.633 14.043 1.00 88.50 90 ASP A CA 1
ATOM 737 C C . ASP A 1 90 ? -9.067 9.314 15.121 1.00 88.50 90 ASP A C 1
ATOM 739 O O . ASP A 1 90 ? -8.533 9.981 16.006 1.00 88.50 90 ASP A O 1
ATOM 743 N N . ARG A 1 91 ? -10.388 9.123 15.079 1.00 89.25 91 ARG A N 1
ATOM 744 C CA . ARG A 1 91 ? -11.359 9.644 16.049 1.00 89.25 91 ARG A CA 1
ATOM 745 C C . ARG A 1 91 ? -11.787 8.586 17.069 1.00 89.25 91 ARG A C 1
ATOM 747 O O . ARG A 1 91 ? -12.644 8.865 17.906 1.00 89.25 91 ARG A O 1
ATOM 754 N N . GLY A 1 92 ? -11.217 7.381 17.000 1.00 88.56 92 GLY A N 1
ATOM 755 C CA . GLY A 1 92 ? -11.555 6.251 17.859 1.00 88.56 92 GLY A CA 1
ATOM 756 C C . GLY A 1 92 ? -12.882 5.567 17.514 1.00 88.56 92 GLY A C 1
ATOM 757 O O . GLY A 1 92 ? -13.348 4.736 18.300 1.00 88.56 92 GLY A O 1
ATOM 758 N N . GLN A 1 93 ? -13.499 5.889 16.374 1.00 91.25 93 GLN A N 1
ATOM 759 C CA . GLN A 1 93 ? -14.727 5.242 15.921 1.00 91.25 93 GLN A CA 1
ATOM 760 C C . GLN A 1 93 ? -14.418 3.869 15.316 1.00 91.25 93 GLN A C 1
ATOM 762 O O . GLN A 1 93 ? -13.436 3.731 14.582 1.00 91.25 93 GLN A O 1
ATOM 767 N N . PRO A 1 94 ? -15.244 2.844 15.596 1.00 92.25 94 PRO A N 1
ATOM 768 C CA . PRO A 1 94 ? -15.050 1.518 15.029 1.00 92.25 94 PRO A CA 1
ATOM 769 C C . PRO A 1 94 ? -15.283 1.540 13.516 1.00 92.25 94 PRO A C 1
ATOM 771 O O . PRO A 1 94 ? -16.336 1.965 13.036 1.00 92.25 94 PRO A O 1
ATOM 774 N N . VAL A 1 95 ? -14.315 1.026 12.765 1.00 93.25 95 VAL A N 1
ATOM 775 C CA . VAL A 1 95 ? -14.380 0.894 11.311 1.00 93.25 95 VAL A CA 1
ATOM 776 C C . VAL A 1 95 ? -14.878 -0.503 10.956 1.00 93.25 95 VAL A C 1
ATOM 778 O O . VAL A 1 95 ? -14.238 -1.487 11.329 1.00 93.25 95 VAL A O 1
ATOM 781 N N . PRO A 1 96 ? -15.999 -0.623 10.225 1.00 93.31 96 PRO A N 1
ATOM 782 C CA . PRO A 1 96 ? -16.482 -1.920 9.798 1.00 93.31 96 PRO A CA 1
ATOM 783 C C . PRO A 1 96 ? -15.591 -2.513 8.705 1.00 93.31 96 PRO A C 1
ATOM 785 O O . PRO A 1 96 ? -15.130 -1.813 7.799 1.00 93.31 96 PRO A O 1
ATOM 788 N N . TYR A 1 97 ? -15.388 -3.823 8.767 1.00 93.44 97 TYR A N 1
ATOM 789 C CA . TYR A 1 97 ? -14.588 -4.558 7.794 1.00 93.44 97 TYR A CA 1
ATOM 790 C C . TYR A 1 97 ? -15.161 -5.948 7.542 1.00 93.44 97 TYR A C 1
ATOM 792 O O . TYR A 1 97 ? -15.957 -6.473 8.321 1.00 93.44 97 TYR A O 1
ATOM 800 N N . PHE A 1 98 ? -14.761 -6.541 6.426 1.00 92.00 98 PHE A N 1
ATOM 801 C CA . PHE A 1 98 ? -15.149 -7.886 6.033 1.00 92.00 98 PHE A CA 1
ATOM 802 C C . PHE A 1 98 ? -13.927 -8.802 6.041 1.00 92.00 98 PHE A C 1
ATOM 804 O O . PHE A 1 98 ? -12.912 -8.467 5.436 1.00 92.00 98 PHE A O 1
ATOM 811 N N . ILE A 1 99 ? -14.015 -9.959 6.698 1.00 91.62 99 ILE A N 1
ATOM 812 C CA . ILE A 1 99 ? -12.958 -10.977 6.663 1.00 91.62 99 ILE A CA 1
ATOM 813 C C . ILE A 1 99 ? -13.246 -11.910 5.488 1.00 91.62 99 ILE A C 1
ATOM 815 O O . ILE A 1 99 ? -14.241 -12.631 5.488 1.00 91.62 99 ILE A O 1
ATOM 819 N N . ARG A 1 100 ? -12.370 -11.898 4.482 1.00 89.81 100 ARG A N 1
ATOM 820 C CA . ARG A 1 100 ? -12.449 -12.788 3.315 1.00 89.81 100 ARG A CA 1
ATOM 821 C C . ARG A 1 100 ? -11.847 -14.154 3.610 1.00 89.81 100 ARG A C 1
ATOM 823 O O . ARG A 1 100 ? -12.383 -15.164 3.172 1.00 89.81 100 ARG A O 1
ATOM 830 N N . HIS A 1 101 ? -10.719 -14.169 4.312 1.00 88.56 101 HIS A N 1
ATOM 831 C CA . HIS A 1 101 ? -10.021 -15.383 4.707 1.00 88.56 101 HIS A CA 1
ATOM 832 C C . HIS A 1 101 ? -9.286 -15.145 6.024 1.00 88.56 101 HIS A C 1
ATOM 834 O O . HIS A 1 101 ? -8.759 -14.058 6.249 1.00 88.56 101 HIS A O 1
ATOM 840 N N . ALA A 1 102 ? -9.226 -16.166 6.871 1.00 90.12 102 ALA A N 1
ATOM 841 C CA . ALA A 1 102 ? -8.417 -16.178 8.080 1.00 90.12 102 ALA A CA 1
ATOM 842 C C . ALA A 1 102 ? -7.615 -17.477 8.093 1.00 90.12 102 ALA A C 1
ATOM 844 O O . ALA A 1 102 ? -8.178 -18.550 7.877 1.00 90.12 102 ALA A O 1
ATOM 845 N N . ARG A 1 103 ? -6.303 -17.380 8.296 1.00 89.50 103 ARG A N 1
ATOM 846 C CA . ARG A 1 103 ? -5.418 -18.542 8.408 1.00 89.50 103 ARG A CA 1
ATOM 847 C C . ARG A 1 103 ? -4.421 -18.356 9.527 1.00 89.50 103 ARG A C 1
ATOM 849 O O . ARG A 1 103 ? -3.913 -17.258 9.726 1.00 89.50 103 ARG A O 1
ATOM 856 N N . GLU A 1 104 ? -4.133 -19.450 10.208 1.00 86.50 104 GLU A N 1
ATOM 857 C CA . GLU A 1 104 ? -3.008 -19.532 11.124 1.00 86.50 104 GLU A CA 1
ATOM 858 C C . GLU A 1 104 ? -1.717 -19.699 10.314 1.00 86.50 104 GLU A C 1
ATOM 860 O O . GLU A 1 104 ? -1.676 -20.439 9.326 1.00 86.50 104 GLU A O 1
ATOM 865 N N . ILE A 1 105 ? -0.681 -18.963 10.697 1.00 81.94 105 ILE A N 1
ATOM 866 C CA . ILE A 1 105 ? 0.650 -19.022 10.105 1.00 81.94 105 ILE A CA 1
ATOM 867 C C . ILE A 1 105 ? 1.592 -19.657 11.123 1.00 81.94 105 ILE A C 1
ATOM 869 O O . ILE A 1 105 ? 1.555 -19.321 12.304 1.00 81.94 105 ILE A O 1
ATOM 873 N N . ASP A 1 106 ? 2.487 -20.520 10.645 1.00 70.81 106 ASP A N 1
ATOM 874 C CA . ASP A 1 106 ? 3.583 -21.040 11.457 1.00 70.81 106 ASP A CA 1
ATOM 875 C C . ASP A 1 106 ? 4.500 -19.883 11.923 1.00 70.81 106 ASP A C 1
ATOM 877 O O . ASP A 1 106 ? 5.069 -19.173 11.078 1.00 70.81 106 ASP A O 1
ATOM 881 N N . PRO A 1 107 ? 4.695 -19.688 13.242 1.00 64.00 107 PRO A N 1
ATOM 882 C CA . PRO A 1 107 ? 5.585 -18.656 13.772 1.00 64.00 107 PRO A CA 1
ATOM 883 C C . PRO A 1 107 ? 7.028 -18.794 13.283 1.00 64.00 107 PRO A C 1
ATOM 885 O O . PRO A 1 107 ? 7.747 -17.797 13.203 1.00 64.00 107 PRO A O 1
ATOM 888 N N . GLY A 1 108 ? 7.459 -20.005 12.912 1.00 56.62 108 GLY A N 1
ATOM 889 C CA . GLY A 1 108 ? 8.802 -20.276 12.401 1.00 56.62 108 GLY A CA 1
ATOM 890 C C . GLY A 1 108 ? 9.118 -19.603 11.063 1.00 56.62 108 GLY A C 1
ATOM 891 O O . GLY A 1 108 ? 10.295 -19.479 10.711 1.00 56.62 108 GLY A O 1
ATOM 892 N N . LEU A 1 109 ? 8.097 -19.137 10.334 1.00 58.78 109 LEU A N 1
ATOM 893 C CA . LEU A 1 109 ? 8.245 -18.338 9.112 1.00 58.78 109 LEU A CA 1
ATOM 894 C C . LEU A 1 109 ? 8.461 -16.842 9.391 1.00 58.78 109 LEU A C 1
ATOM 896 O O . LEU A 1 109 ? 8.898 -16.121 8.496 1.00 58.78 109 LEU A O 1
ATOM 900 N N . ILE A 1 110 ? 8.154 -16.381 10.605 1.00 57.44 110 ILE A N 1
ATOM 901 C CA . ILE A 1 110 ? 8.205 -14.969 11.006 1.00 57.44 110 ILE A CA 1
ATOM 902 C C . ILE A 1 110 ? 9.444 -14.721 11.871 1.00 57.44 110 ILE A C 1
ATOM 904 O O . ILE A 1 110 ? 10.214 -13.809 11.585 1.00 57.44 110 ILE A O 1
ATOM 908 N N . ASP A 1 111 ? 9.673 -15.570 12.876 1.00 53.38 111 ASP A N 1
ATOM 909 C CA . ASP A 1 111 ? 10.880 -15.560 13.702 1.00 53.38 111 ASP A CA 1
ATOM 910 C C . ASP A 1 111 ? 11.114 -16.947 14.329 1.00 53.38 111 ASP A C 1
ATOM 912 O O . ASP A 1 111 ? 10.347 -17.434 15.166 1.00 53.38 111 ASP A O 1
ATOM 916 N N . ARG A 1 112 ? 12.221 -17.591 13.942 1.00 55.25 112 ARG A N 1
ATOM 917 C CA . ARG A 1 112 ? 12.604 -18.929 14.423 1.00 55.25 112 AR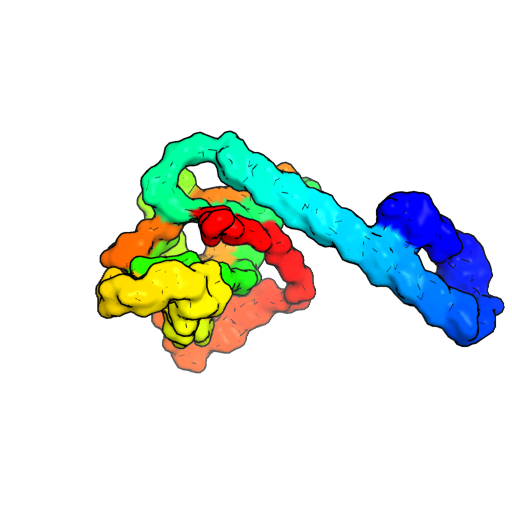G A CA 1
ATOM 918 C C . ARG A 1 112 ? 12.873 -18.978 15.930 1.00 55.25 112 ARG A C 1
ATOM 920 O O . ARG A 1 112 ? 12.846 -20.068 16.495 1.00 55.25 112 ARG A O 1
ATOM 927 N N . GLN A 1 113 ? 13.133 -17.845 16.586 1.00 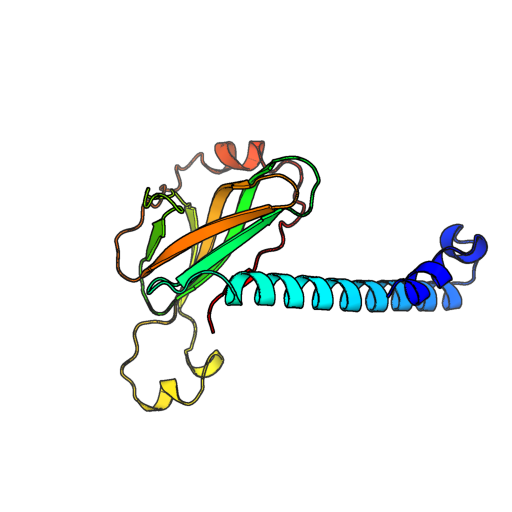54.69 113 GLN A N 1
ATOM 928 C CA . GLN A 1 113 ? 13.385 -17.800 18.030 1.00 54.69 113 GLN A CA 1
ATOM 929 C C . GLN A 1 113 ? 12.098 -17.937 18.860 1.00 54.69 113 GLN A C 1
ATOM 931 O O . GLN A 1 113 ? 12.146 -18.460 19.973 1.00 54.69 113 GLN A O 1
ATOM 936 N N . ILE A 1 114 ? 10.941 -17.542 18.314 1.00 56.00 114 ILE A N 1
ATOM 937 C CA . ILE A 1 114 ? 9.646 -17.568 19.019 1.00 56.00 114 ILE A CA 1
ATOM 938 C C . ILE A 1 114 ? 9.127 -19.004 19.187 1.00 56.00 114 ILE A C 1
ATOM 940 O O . ILE A 1 114 ? 8.562 -19.350 20.225 1.00 56.00 114 ILE A O 1
ATOM 944 N N . VAL A 1 115 ? 9.396 -19.874 18.208 1.00 54.81 115 VAL A N 1
ATOM 945 C CA . VAL A 1 115 ? 9.007 -21.298 18.227 1.00 54.81 115 VAL A CA 1
ATOM 946 C C . VAL A 1 115 ? 9.614 -22.034 19.426 1.00 54.81 115 VAL A C 1
ATOM 948 O O . VAL A 1 115 ? 9.037 -22.993 19.934 1.00 54.81 115 VAL A O 1
ATOM 951 N N . HIS A 1 116 ? 10.766 -21.569 19.918 1.00 50.84 116 HIS A N 1
ATOM 952 C CA . HIS A 1 116 ? 11.539 -22.290 20.921 1.00 50.84 116 HIS A CA 1
ATOM 953 C C . HIS A 1 116 ? 10.915 -22.275 22.327 1.00 50.84 116 HIS A C 1
ATOM 955 O O . HIS A 1 116 ? 11.250 -23.141 23.134 1.00 50.84 116 HIS A O 1
ATOM 961 N N . TYR A 1 117 ? 9.998 -21.341 22.610 1.00 53.66 117 TYR A N 1
ATOM 962 C CA . TYR A 1 117 ? 9.416 -21.140 23.945 1.00 53.66 117 TYR A CA 1
ATOM 963 C C . TYR A 1 117 ? 7.990 -21.687 24.111 1.00 53.66 117 TYR A C 1
ATOM 965 O O . TYR A 1 117 ? 7.470 -21.682 25.224 1.00 53.66 117 TYR A O 1
ATOM 973 N N . GLY A 1 118 ? 7.362 -22.192 23.041 1.00 51.44 118 GLY A N 1
ATOM 974 C CA . GLY A 1 118 ? 6.136 -23.005 23.103 1.00 51.44 118 GLY A CA 1
ATOM 975 C C . GLY A 1 118 ? 4.866 -22.333 23.650 1.00 51.44 118 GLY A C 1
ATOM 976 O O . GLY A 1 118 ? 3.840 -22.999 23.733 1.00 51.44 118 GLY A O 1
ATOM 977 N N . ASN A 1 119 ? 4.904 -21.047 24.011 1.00 55.19 119 ASN A N 1
ATOM 978 C CA . ASN A 1 119 ? 3.774 -20.319 24.588 1.00 55.19 119 ASN A CA 1
ATOM 979 C C . ASN A 1 119 ? 3.563 -19.002 23.826 1.00 55.19 119 ASN A C 1
ATOM 981 O O . ASN A 1 119 ? 4.039 -17.947 24.245 1.00 55.19 119 ASN A O 1
ATOM 985 N N . TYR A 1 120 ? 2.930 -19.084 22.656 1.00 61.09 120 TYR A N 1
ATOM 986 C CA . TYR A 1 120 ? 2.639 -17.928 21.809 1.00 61.09 120 TYR A CA 1
ATOM 987 C C . TYR A 1 120 ? 1.150 -17.879 21.460 1.00 61.09 120 TYR A C 1
ATOM 989 O O . TYR A 1 120 ? 0.525 -18.912 21.224 1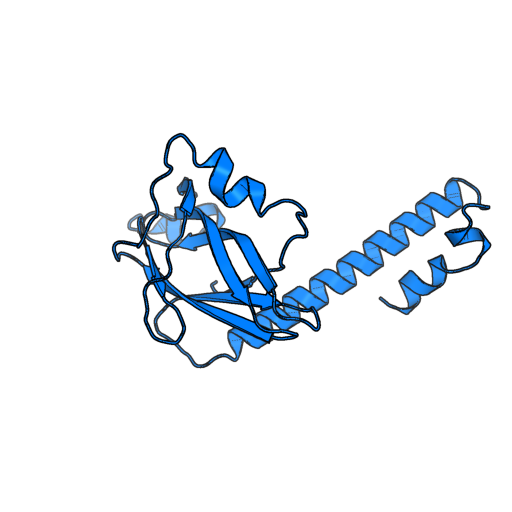.00 61.09 120 TYR A O 1
ATOM 997 N N . ASP A 1 121 ? 0.591 -16.669 21.414 1.00 65.06 121 ASP A N 1
ATOM 998 C CA . ASP A 1 121 ? -0.717 -16.434 20.803 1.00 65.06 121 ASP A CA 1
ATOM 999 C C . ASP A 1 121 ? -0.657 -16.793 19.312 1.00 65.06 121 ASP A C 1
ATOM 1001 O O . ASP A 1 121 ? 0.355 -16.486 18.666 1.00 65.06 121 ASP A O 1
ATOM 1005 N N . PRO A 1 122 ? -1.710 -17.409 18.741 1.00 70.19 122 PRO A N 1
ATOM 1006 C CA . PRO A 1 122 ? -1.692 -17.853 17.354 1.00 70.19 122 PRO A CA 1
ATOM 1007 C C . PRO A 1 122 ? -1.367 -16.680 16.427 1.00 70.19 122 PRO A C 1
ATOM 1009 O O . PRO A 1 122 ? -1.982 -15.610 16.496 1.00 70.19 122 PRO A O 1
ATOM 1012 N N . PHE A 1 123 ? -0.378 -16.882 15.556 1.00 82.56 123 PHE A N 1
ATOM 1013 C CA . PHE A 1 123 ? -0.054 -15.926 14.508 1.00 82.56 123 PHE A CA 1
ATOM 1014 C C . PHE A 1 123 ? -1.085 -16.074 13.405 1.00 82.56 123 PHE A C 1
ATOM 1016 O O . PHE A 1 123 ? -1.085 -17.046 12.657 1.00 82.56 123 PHE A O 1
ATOM 1023 N N . MET A 1 124 ? -1.980 -15.104 13.311 1.00 86.50 124 MET A N 1
ATOM 1024 C CA . MET A 1 124 ? -3.079 -15.138 12.366 1.00 86.50 124 MET A CA 1
ATOM 1025 C C . MET A 1 124 ? -2.842 -14.139 11.242 1.00 86.50 124 MET A C 1
ATOM 1027 O O . MET A 1 124 ? -2.404 -13.005 11.454 1.00 86.50 124 MET A O 1
ATOM 1031 N N . GLU A 1 125 ? -3.173 -14.564 10.032 1.00 90.50 125 GLU A N 1
ATOM 1032 C CA . GLU A 1 125 ? -3.261 -13.726 8.849 1.00 90.50 125 GLU A CA 1
ATOM 1033 C C . GLU A 1 125 ? -4.715 -13.612 8.416 1.00 90.50 125 GLU A C 1
ATOM 1035 O O . GLU A 1 125 ? -5.379 -14.610 8.120 1.00 90.50 125 GLU A O 1
ATOM 1040 N N . PHE A 1 126 ? -5.197 -12.378 8.358 1.00 90.62 126 PHE A N 1
ATOM 1041 C CA . PHE A 1 126 ? -6.550 -12.048 7.953 1.00 90.62 126 PHE A CA 1
ATOM 1042 C C . PHE A 1 126 ? -6.513 -11.287 6.637 1.00 90.62 126 PHE A C 1
ATOM 1044 O O . PHE A 1 126 ? -6.064 -10.142 6.587 1.00 90.62 126 PHE A O 1
ATOM 1051 N N . ASP A 1 127 ? -7.035 -11.900 5.581 1.00 92.44 127 ASP A N 1
ATOM 1052 C CA . ASP A 1 127 ? -7.337 -11.195 4.344 1.00 92.44 127 ASP A CA 1
ATOM 1053 C C . ASP A 1 127 ? -8.666 -10.467 4.552 1.00 92.44 127 ASP A C 1
ATOM 1055 O O . ASP A 1 127 ? -9.732 -11.085 4.624 1.00 92.44 127 ASP A O 1
ATOM 1059 N N . ILE A 1 128 ? -8.605 -9.148 4.684 1.00 92.69 128 ILE A N 1
ATOM 1060 C CA . ILE A 1 128 ? -9.750 -8.286 4.943 1.00 92.69 128 ILE A CA 1
ATOM 1061 C C . ILE A 1 128 ? -10.089 -7.398 3.753 1.00 92.69 128 ILE A C 1
ATOM 1063 O O . ILE A 1 128 ? -9.280 -7.135 2.862 1.00 92.69 128 ILE A O 1
ATOM 1067 N N . GLN A 1 129 ? -11.318 -6.907 3.771 1.00 93.50 129 GLN A N 1
ATOM 1068 C CA . GLN A 1 129 ? -11.829 -5.911 2.857 1.00 93.50 129 GLN A CA 1
ATOM 1069 C C . GLN A 1 129 ? -12.456 -4.762 3.649 1.00 93.50 129 GLN A C 1
ATOM 1071 O O . GLN A 1 129 ? -13.277 -4.988 4.538 1.00 93.50 129 GLN A O 1
ATOM 1076 N N . ILE A 1 130 ? -12.063 -3.532 3.328 1.00 93.25 130 ILE A N 1
ATOM 1077 C CA . ILE A 1 130 ? -12.524 -2.307 3.993 1.00 93.25 130 ILE A CA 1
ATOM 1078 C C . ILE A 1 130 ? -12.935 -1.268 2.956 1.00 93.25 130 ILE A C 1
ATOM 1080 O O . ILE A 1 130 ? -12.231 -1.087 1.969 1.00 93.25 130 ILE A O 1
ATOM 1084 N N . ASN A 1 131 ? -14.051 -0.571 3.174 1.00 92.81 131 ASN A N 1
ATOM 1085 C CA . ASN A 1 131 ? -14.401 0.604 2.377 1.00 92.81 131 ASN A CA 1
ATOM 1086 C C . ASN A 1 131 ? -13.943 1.862 3.113 1.00 92.81 131 ASN A C 1
ATOM 1088 O O . ASN A 1 131 ? -14.337 2.082 4.260 1.00 92.81 131 ASN A O 1
ATOM 1092 N N . GLN A 1 132 ? -13.098 2.667 2.476 1.00 92.88 132 GLN A N 1
ATOM 1093 C CA . GLN A 1 132 ? -12.566 3.889 3.069 1.00 92.88 132 GLN A CA 1
ATOM 1094 C C . GLN A 1 132 ? -12.463 5.012 2.045 1.00 92.88 132 GLN A C 1
ATOM 1096 O O . GLN A 1 132 ? -12.110 4.798 0.886 1.00 92.88 132 GLN A O 1
ATOM 1101 N N . ILE A 1 133 ? -12.706 6.233 2.523 1.00 93.12 133 ILE A N 1
ATOM 1102 C CA . ILE A 1 133 ? -12.404 7.461 1.792 1.00 93.12 133 ILE A CA 1
ATOM 1103 C C . ILE A 1 133 ? -10.987 7.890 2.169 1.00 93.12 133 ILE A C 1
ATOM 1105 O O . ILE A 1 133 ? -10.719 8.197 3.333 1.00 93.12 133 ILE A O 1
ATOM 1109 N N . VAL A 1 134 ? -10.085 7.931 1.192 1.00 94.38 134 VAL A N 1
ATOM 1110 C CA . VAL A 1 134 ? -8.701 8.385 1.375 1.00 94.38 134 VAL A CA 1
ATOM 1111 C C . VAL A 1 134 ? -8.526 9.751 0.692 1.00 94.38 134 VAL A C 1
ATOM 1113 O O . VAL A 1 134 ? -8.896 9.897 -0.480 1.00 94.38 134 VAL A O 1
ATOM 1116 N N . PRO A 1 135 ? -7.995 10.775 1.391 1.00 94.94 135 PRO A N 1
ATOM 1117 C CA . PRO A 1 135 ? -7.850 12.125 0.838 1.00 94.94 135 PRO A CA 1
ATOM 1118 C C . PRO A 1 135 ? -6.894 12.163 -0.364 1.00 94.94 135 PRO A C 1
ATOM 1120 O O . PRO A 1 135 ? -6.046 11.289 -0.517 1.00 94.94 135 PRO A O 1
ATOM 1123 N N . SER A 1 136 ? -7.022 13.177 -1.225 1.00 94.88 136 SER A N 1
ATOM 1124 C CA . SER A 1 136 ? -6.108 13.412 -2.357 1.00 94.88 136 SER A CA 1
ATOM 1125 C C . SER A 1 136 ? -4.667 13.613 -1.888 1.00 94.88 136 SER A C 1
ATOM 1127 O O . SER A 1 136 ? -4.449 14.398 -0.964 1.00 94.88 136 SER A O 1
ATOM 1129 N N . MET A 1 137 ? -3.695 12.982 -2.556 1.00 94.44 137 MET A N 1
ATOM 1130 C CA . MET A 1 137 ? -2.256 13.078 -2.244 1.00 94.44 137 MET A CA 1
ATOM 1131 C C . MET A 1 137 ? -1.946 12.886 -0.752 1.00 94.44 137 MET A C 1
ATOM 1133 O O . MET A 1 137 ? -1.063 13.541 -0.199 1.00 94.44 137 MET A O 1
ATOM 1137 N N . GLY A 1 138 ? -2.710 12.030 -0.081 1.00 93.56 138 GLY A N 1
ATOM 1138 C CA . GLY A 1 138 ? -2.697 11.910 1.367 1.00 93.56 138 GLY A CA 1
ATOM 1139 C C . GLY A 1 138 ? -2.780 10.468 1.830 1.00 93.56 138 GLY A C 1
ATOM 1140 O O . GLY A 1 138 ? -2.665 9.520 1.051 1.00 93.56 138 GLY A O 1
ATOM 1141 N N . TYR A 1 139 ? -2.978 10.308 3.130 1.00 94.06 139 TYR A N 1
ATOM 1142 C CA . TYR A 1 139 ? -3.134 9.006 3.751 1.00 94.06 139 TYR A CA 1
ATOM 1143 C C . TYR A 1 139 ? -4.235 9.023 4.806 1.00 94.06 139 TYR A C 1
ATOM 1145 O O . TYR A 1 139 ? -4.642 10.078 5.294 1.00 94.06 139 TYR A O 1
ATOM 1153 N N . ARG A 1 140 ? -4.712 7.831 5.155 1.00 93.19 140 ARG A N 1
ATOM 1154 C CA . ARG A 1 140 ? -5.596 7.586 6.291 1.00 93.19 140 ARG A CA 1
ATOM 1155 C C . ARG A 1 140 ? -5.002 6.475 7.141 1.00 93.19 140 ARG A C 1
ATOM 1157 O O . ARG A 1 140 ? -4.590 5.449 6.609 1.00 93.19 140 ARG A O 1
ATOM 1164 N N . THR A 1 141 ? -4.970 6.693 8.446 1.00 94.06 141 THR A N 1
ATOM 1165 C CA . THR A 1 141 ? -4.445 5.730 9.412 1.00 94.06 141 THR A CA 1
ATOM 1166 C C . THR A 1 141 ? -5.605 5.092 10.152 1.00 94.06 141 THR A C 1
ATOM 1168 O O . THR A 1 141 ? -6.472 5.799 10.658 1.00 94.06 141 THR A O 1
ATOM 1171 N N . LEU A 1 142 ? -5.609 3.765 10.203 1.00 93.88 142 LEU A N 1
ATOM 1172 C CA . LEU A 1 142 ? -6.478 2.979 11.065 1.00 93.88 142 LEU A CA 1
ATOM 1173 C C . LEU A 1 142 ? -5.625 2.305 12.140 1.00 93.88 142 LEU A C 1
ATOM 1175 O O . LEU A 1 142 ? -4.483 1.925 11.879 1.00 93.88 142 LEU A O 1
ATOM 1179 N N . TYR A 1 143 ? -6.182 2.151 13.331 1.00 93.50 143 TYR A N 1
ATOM 1180 C CA . TYR A 1 143 ? -5.536 1.507 14.469 1.00 93.50 143 TYR A CA 1
ATOM 1181 C C . TYR A 1 143 ? -6.118 0.113 14.660 1.00 93.50 143 TYR A C 1
ATOM 1183 O O . TYR A 1 143 ? -7.339 -0.061 14.624 1.00 93.50 143 TYR A O 1
ATOM 1191 N N . ILE A 1 144 ? -5.242 -0.872 14.831 1.00 92.31 144 ILE A N 1
ATOM 1192 C CA . ILE A 1 144 ? -5.599 -2.271 15.040 1.00 92.31 144 ILE A CA 1
ATOM 1193 C C . ILE A 1 144 ? -5.515 -2.553 16.538 1.00 92.31 144 ILE A C 1
ATOM 1195 O O . ILE A 1 144 ? -4.442 -2.522 17.138 1.00 92.31 144 ILE A O 1
ATOM 1199 N N . GLU A 1 145 ? -6.658 -2.855 17.139 1.00 91.56 145 GLU A N 1
ATOM 1200 C CA . GLU A 1 145 ? -6.753 -3.270 18.534 1.00 91.56 145 GLU A CA 1
ATOM 1201 C C . GLU A 1 145 ? -6.872 -4.793 18.597 1.00 91.56 145 GLU A C 1
ATOM 1203 O O . GLU A 1 145 ? -7.936 -5.358 18.332 1.00 91.56 145 GLU A O 1
ATOM 1208 N N . ALA A 1 146 ? -5.774 -5.470 18.932 1.00 88.38 146 ALA A N 1
ATOM 1209 C CA . ALA A 1 146 ? -5.757 -6.920 19.100 1.00 88.38 146 ALA A CA 1
ATOM 1210 C C . ALA A 1 146 ? -6.651 -7.373 20.270 1.00 88.38 146 ALA A C 1
ATOM 1212 O O . ALA A 1 146 ? -6.851 -6.643 21.242 1.00 88.38 146 ALA A O 1
ATOM 1213 N N . ASN A 1 147 ? -7.179 -8.597 20.182 1.00 85.31 147 ASN A N 1
ATOM 1214 C CA . ASN A 1 147 ? -8.017 -9.255 21.195 1.00 85.31 147 ASN A CA 1
ATOM 1215 C C . ASN A 1 147 ? -9.355 -8.563 21.517 1.00 85.31 147 ASN A C 1
ATOM 1217 O O . ASN A 1 147 ? -10.107 -9.050 22.361 1.00 85.31 147 ASN A O 1
ATOM 1221 N N . GLN A 1 148 ? -9.722 -7.494 20.809 1.00 85.06 148 GLN A N 1
ATOM 1222 C CA . GLN A 1 148 ? -11.038 -6.867 20.928 1.00 85.06 148 GLN A CA 1
ATOM 1223 C C . GLN A 1 148 ? -12.020 -7.420 19.883 1.00 85.06 148 GLN A C 1
ATOM 1225 O O . GLN A 1 148 ? -11.607 -7.731 18.763 1.00 85.06 148 GLN A O 1
ATOM 1230 N N . PRO A 1 149 ? -13.320 -7.548 20.216 1.00 84.88 149 PRO A N 1
ATOM 1231 C CA . PRO A 1 149 ? -14.331 -7.938 19.243 1.00 84.88 149 PRO A CA 1
ATOM 1232 C C . PRO A 1 149 ? -14.457 -6.855 18.164 1.00 84.88 149 PRO A C 1
ATOM 1234 O O . PRO A 1 149 ? -14.788 -5.705 18.453 1.00 84.88 149 PRO A O 1
ATOM 1237 N N . GLY A 1 150 ? -14.167 -7.227 16.920 1.00 81.81 150 GLY A N 1
ATOM 1238 C CA . GLY A 1 150 ? -14.229 -6.323 15.778 1.00 81.81 150 GLY A CA 1
ATOM 1239 C C . GLY A 1 150 ? -15.643 -6.081 15.267 1.00 81.81 150 GLY A C 1
ATOM 1240 O O . GLY A 1 150 ? -16.528 -6.930 15.392 1.00 81.81 150 GLY A O 1
ATOM 1241 N N . ASN A 1 151 ? -15.841 -4.941 14.605 1.00 85.75 151 ASN A N 1
ATOM 1242 C CA . ASN A 1 151 ? -17.056 -4.647 13.843 1.00 85.75 151 ASN A CA 1
ATOM 1243 C C . ASN A 1 151 ? -17.061 -5.400 12.493 1.00 85.75 151 ASN A C 1
ATOM 1245 O O . ASN A 1 151 ? -16.995 -4.800 11.416 1.00 85.75 151 ASN A O 1
ATOM 1249 N N . VAL A 1 152 ? -17.064 -6.735 12.557 1.00 84.50 152 VAL A N 1
ATOM 1250 C CA . VAL A 1 152 ? -17.042 -7.604 11.376 1.00 84.50 152 VAL A CA 1
ATOM 1251 C C . VAL A 1 152 ? -18.428 -7.632 10.742 1.00 84.50 152 VAL A C 1
ATOM 1253 O O . VAL A 1 152 ? -19.401 -8.081 11.349 1.00 84.50 152 VAL A O 1
ATOM 1256 N N . ILE A 1 153 ? -18.524 -7.192 9.490 1.00 85.12 153 ILE A N 1
ATOM 1257 C CA . ILE A 1 153 ? -19.751 -7.345 8.709 1.00 85.12 153 ILE A CA 1
ATOM 1258 C C . ILE A 1 153 ? -19.852 -8.814 8.286 1.00 85.12 153 ILE A C 1
ATOM 1260 O O . ILE A 1 153 ? -18.940 -9.345 7.658 1.00 85.12 153 ILE A O 1
ATOM 1264 N N . ALA A 1 154 ? -20.959 -9.487 8.608 1.00 73.12 154 ALA A N 1
ATOM 1265 C CA . ALA A 1 154 ? -21.192 -10.854 8.150 1.00 73.12 154 ALA A CA 1
ATOM 1266 C C . ALA A 1 154 ? -21.335 -10.907 6.618 1.00 73.12 154 ALA A C 1
ATOM 1268 O O . ALA A 1 154 ? -21.983 -10.043 6.018 1.00 73.12 154 ALA A O 1
ATOM 1269 N N . ALA A 1 155 ? -20.793 -11.956 5.988 1.00 57.09 155 ALA A N 1
ATOM 1270 C CA . ALA A 1 155 ? -21.111 -12.275 4.599 1.00 57.09 155 ALA A CA 1
ATOM 1271 C C . ALA A 1 155 ? -22.614 -12.566 4.513 1.00 57.09 155 ALA A C 1
ATOM 1273 O O . ALA A 1 155 ? -23.059 -13.660 4.855 1.00 57.09 155 ALA A O 1
ATOM 1274 N N . LYS A 1 156 ? -23.428 -11.601 4.077 1.00 45.03 156 LYS A N 1
ATOM 1275 C CA . LYS A 1 156 ? -24.764 -11.954 3.592 1.00 45.03 156 LYS A CA 1
ATOM 1276 C C . LYS A 1 156 ? -24.574 -12.817 2.347 1.00 45.03 156 LYS A C 1
ATOM 1278 O O . LYS A 1 156 ? -23.696 -12.533 1.539 1.00 45.03 156 LYS A O 1
ATOM 1283 N N . SER A 1 157 ? -25.394 -13.848 2.185 1.00 40.88 157 SER A N 1
ATOM 1284 C CA . SER A 1 157 ? -25.380 -14.769 1.038 1.00 40.88 157 SER A CA 1
ATOM 1285 C C . SER A 1 157 ? -25.524 -14.076 -0.332 1.00 40.88 157 SER A C 1
ATOM 1287 O O . SER A 1 157 ? -25.223 -14.693 -1.343 1.00 40.88 157 SER A O 1
ATOM 1289 N N . ASP A 1 158 ? -25.863 -12.779 -0.356 1.00 38.34 158 ASP A N 1
ATOM 1290 C CA . ASP A 1 158 ? -25.919 -11.914 -1.546 1.00 38.34 158 ASP A CA 1
ATOM 1291 C C . ASP A 1 158 ? -24.767 -10.878 -1.632 1.00 38.34 158 ASP A C 1
ATOM 1293 O O . ASP A 1 158 ? -24.814 -9.922 -2.410 1.00 38.34 158 ASP A O 1
ATOM 1297 N N . ALA A 1 159 ? -23.706 -11.017 -0.826 1.00 41.97 159 ALA A N 1
ATOM 1298 C CA . ALA A 1 159 ? -22.601 -10.050 -0.735 1.00 41.97 159 ALA A CA 1
ATOM 1299 C C . ALA A 1 159 ? -21.645 -10.059 -1.941 1.00 41.97 159 ALA A C 1
ATOM 1301 O O . ALA A 1 159 ? -20.837 -9.138 -2.083 1.00 41.97 159 ALA A O 1
ATOM 1302 N N . GLU A 1 160 ? -21.784 -11.015 -2.865 1.00 40.31 160 GLU A N 1
ATOM 1303 C CA . GLU A 1 160 ? -21.197 -10.862 -4.198 1.00 40.31 160 GLU A CA 1
ATOM 1304 C C . GLU A 1 160 ? -21.823 -9.697 -4.985 1.00 40.31 160 GLU A C 1
ATOM 1306 O O . GLU A 1 160 ? -21.264 -9.305 -6.000 1.00 40.31 160 GLU A O 1
ATOM 1311 N N . GLY A 1 161 ? -22.942 -9.109 -4.547 1.00 40.09 161 GLY A N 1
ATOM 1312 C CA . GLY A 1 161 ? -23.560 -7.956 -5.210 1.00 40.09 161 GLY A CA 1
ATOM 1313 C C . GLY A 1 161 ? -23.074 -6.596 -4.700 1.00 40.09 161 GLY A C 1
ATOM 1314 O O . GLY A 1 161 ? -22.750 -5.717 -5.498 1.00 40.09 161 GLY A O 1
ATOM 1315 N N . TYR A 1 162 ? -22.989 -6.410 -3.378 1.00 44.66 162 TYR A N 1
ATOM 1316 C CA . TYR A 1 162 ? -22.886 -5.065 -2.785 1.00 44.66 162 TYR A CA 1
ATOM 1317 C C . TYR A 1 162 ? -21.533 -4.373 -3.007 1.00 44.66 162 TYR A C 1
ATOM 1319 O O . TYR A 1 162 ? -21.501 -3.195 -3.354 1.00 44.66 162 TYR A O 1
ATOM 1327 N N . TRP A 1 163 ? -20.414 -5.091 -2.871 1.00 43.31 163 TRP A N 1
ATOM 1328 C CA . TRP A 1 163 ? -19.075 -4.508 -3.075 1.00 43.31 163 TRP A CA 1
ATOM 1329 C C . TRP A 1 163 ? -18.462 -4.851 -4.435 1.00 43.31 163 TRP A C 1
ATOM 1331 O O . TRP A 1 163 ? -17.572 -4.147 -4.913 1.00 43.31 163 TRP A O 1
ATOM 1341 N N . LYS A 1 164 ? -18.982 -5.879 -5.115 1.00 43.50 164 LYS A N 1
ATOM 1342 C CA . LYS A 1 164 ? -18.560 -6.254 -6.473 1.00 43.50 164 LYS A CA 1
ATOM 1343 C C . LYS A 1 164 ? -19.050 -5.224 -7.502 1.00 43.50 164 LYS A C 1
ATOM 1345 O O . LYS A 1 164 ? -18.290 -4.905 -8.413 1.00 43.50 164 LYS A O 1
ATOM 1350 N N . MET A 1 165 ? -20.219 -4.595 -7.294 1.00 35.75 165 MET A N 1
ATOM 1351 C CA . MET A 1 165 ? -20.678 -3.452 -8.111 1.00 35.75 165 MET A CA 1
ATOM 1352 C C . MET A 1 165 ? -19.750 -2.227 -8.036 1.00 35.75 165 MET A C 1
ATOM 1354 O O . MET A 1 165 ? -19.602 -1.523 -9.031 1.00 35.75 165 MET A O 1
ATOM 1358 N N . LEU A 1 166 ? -19.081 -1.990 -6.902 1.00 41.53 166 LEU A N 1
ATOM 1359 C CA . LEU A 1 166 ? -18.134 -0.875 -6.735 1.00 41.53 166 LEU A CA 1
ATOM 1360 C C . LEU A 1 166 ? -16.692 -1.237 -7.143 1.00 41.53 166 LEU A C 1
ATOM 1362 O O . LEU A 1 166 ? -15.866 -0.357 -7.370 1.00 41.53 166 LEU A O 1
ATOM 1366 N N . SER A 1 167 ? -16.388 -2.529 -7.311 1.00 41.53 167 SER A N 1
ATOM 1367 C CA . SER A 1 167 ? -15.056 -3.049 -7.665 1.00 41.53 167 SER A CA 1
ATOM 1368 C C . SER A 1 167 ? -14.675 -2.932 -9.154 1.00 41.53 167 SER A C 1
ATOM 1370 O O . SER A 1 167 ? -13.633 -3.441 -9.567 1.00 41.53 167 SER A O 1
ATOM 1372 N N . GLY A 1 168 ? -15.481 -2.237 -9.970 1.00 33.84 168 GLY A N 1
ATOM 1373 C CA . GLY A 1 168 ? -15.397 -2.185 -11.441 1.00 33.84 168 GLY A CA 1
ATOM 1374 C C . GLY A 1 168 ? -14.120 -1.599 -12.070 1.00 33.84 168 GLY A C 1
ATOM 1375 O O . GLY A 1 168 ? -14.076 -1.411 -13.283 1.00 33.84 168 GLY A O 1
ATOM 1376 N N . LYS A 1 169 ? -13.068 -1.318 -11.295 1.00 35.78 169 LYS A N 1
ATOM 1377 C CA . LYS A 1 169 ? -11.709 -1.038 -11.786 1.00 35.78 169 LYS A CA 1
ATOM 1378 C C . LYS A 1 169 ? -10.704 -1.338 -10.671 1.00 35.78 169 LYS A C 1
ATOM 1380 O O . LYS A 1 169 ? -10.285 -0.450 -9.934 1.00 35.78 169 LYS A O 1
ATOM 1385 N N . LEU A 1 170 ? -10.318 -2.609 -10.555 1.00 32.97 170 LEU A N 1
ATOM 1386 C CA . LEU A 1 170 ? -9.179 -3.053 -9.749 1.00 32.97 170 LEU A CA 1
ATOM 1387 C C . LEU A 1 170 ? -7.902 -2.341 -10.227 1.00 32.97 170 LEU A C 1
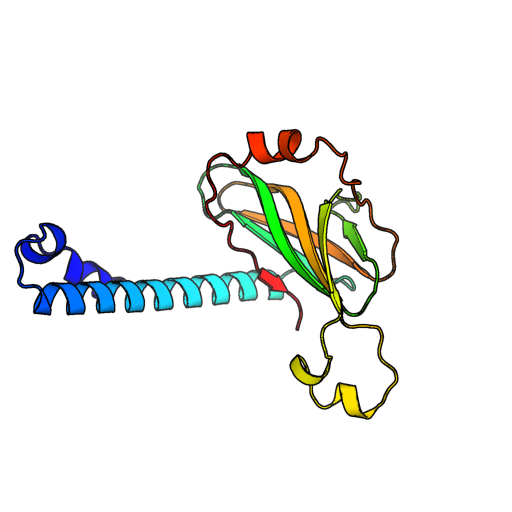ATOM 1389 O O . LEU A 1 170 ? -7.265 -2.746 -11.196 1.00 32.97 170 LEU A O 1
ATOM 1393 N N . ARG A 1 171 ? -7.520 -1.267 -9.536 1.00 35.12 171 ARG A N 1
ATOM 1394 C CA . ARG A 1 171 ? -6.138 -0.786 -9.488 1.00 35.12 171 ARG A CA 1
ATOM 1395 C C . ARG A 1 171 ? -5.722 -0.794 -8.028 1.00 35.12 171 ARG A C 1
ATOM 1397 O O . ARG A 1 171 ? -6.184 0.038 -7.258 1.00 35.12 171 ARG A O 1
ATOM 1404 N N . SER A 1 172 ? -4.888 -1.780 -7.695 1.00 35.56 172 SER A N 1
ATOM 1405 C CA . SER A 1 172 ? -4.285 -2.028 -6.384 1.00 35.56 172 SER A CA 1
ATOM 1406 C C . SER A 1 172 ? -3.883 -0.726 -5.686 1.00 35.56 172 SER A C 1
ATOM 1408 O O . SER A 1 172 ? -2.892 -0.102 -6.070 1.00 35.56 172 SER A O 1
ATOM 1410 N N . MET A 1 173 ? -4.619 -0.325 -4.646 1.00 40.06 173 MET A N 1
ATOM 1411 C CA . MET A 1 173 ? -4.143 0.705 -3.726 1.00 40.06 173 MET A CA 1
ATOM 1412 C C . MET A 1 173 ? -2.949 0.127 -2.960 1.00 40.06 173 MET A C 1
ATOM 1414 O O . MET A 1 173 ? -3.031 -0.957 -2.383 1.00 40.06 173 MET A O 1
ATOM 1418 N N . ARG A 1 174 ? -1.803 0.808 -3.030 1.00 40.88 174 ARG A N 1
ATOM 1419 C CA . ARG A 1 174 ? -0.576 0.361 -2.365 1.00 40.88 174 ARG A CA 1
ATOM 1420 C C . ARG A 1 174 ? -0.693 0.663 -0.883 1.00 40.88 174 ARG A C 1
ATOM 1422 O O . ARG A 1 174 ? -0.958 1.795 -0.489 1.00 40.88 174 ARG A O 1
ATOM 1429 N N . MET A 1 175 ? -0.507 -0.371 -0.082 1.00 40.88 175 MET A N 1
ATOM 1430 C CA . MET A 1 175 ? -0.719 -0.317 1.348 1.00 40.88 175 MET A CA 1
ATOM 1431 C C . MET A 1 175 ? 0.534 -0.818 2.053 1.00 40.88 175 MET A C 1
ATOM 1433 O O . MET A 1 175 ? 1.188 -1.750 1.581 1.00 40.88 175 MET A O 1
ATOM 1437 N N . VAL A 1 176 ? 0.869 -0.193 3.175 1.00 39.72 176 VAL A N 1
ATOM 1438 C CA . VAL A 1 176 ? 1.956 -0.640 4.040 1.00 39.72 176 VAL A CA 1
ATOM 1439 C C . VAL A 1 176 ? 1.338 -0.962 5.388 1.00 39.72 176 VAL A C 1
ATOM 1441 O O . VAL A 1 176 ? 0.793 -0.079 6.049 1.00 39.72 176 VAL A O 1
ATOM 1444 N N . LEU A 1 177 ? 1.404 -2.234 5.782 1.00 35.91 177 LEU A N 1
ATOM 1445 C CA . LEU A 1 177 ? 1.304 -2.560 7.196 1.00 35.91 177 LEU A CA 1
ATOM 1446 C C . LEU A 1 177 ? 2.603 -2.149 7.866 1.00 35.91 177 LEU A C 1
ATOM 1448 O O . LEU A 1 177 ? 3.684 -2.616 7.496 1.00 35.91 177 LEU A O 1
ATOM 1452 N N . CYS A 1 178 ? 2.479 -1.294 8.870 1.00 30.25 178 CYS A N 1
ATOM 1453 C CA . CYS A 1 178 ? 3.518 -1.138 9.863 1.00 30.25 178 CYS A CA 1
ATOM 1454 C C . CYS A 1 178 ? 3.169 -2.022 11.046 1.00 30.25 178 CYS A C 1
ATOM 1456 O O . CYS A 1 178 ? 2.384 -1.632 11.900 1.00 30.25 178 CYS A O 1
ATOM 1458 N N . ASN A 1 179 ? 3.712 -3.237 11.028 1.00 31.30 179 ASN A N 1
ATOM 1459 C CA . ASN A 1 179 ? 4.587 -3.731 12.087 1.00 31.30 179 ASN A CA 1
ATOM 1460 C C . ASN A 1 179 ? 5.216 -5.039 11.620 1.00 31.30 179 ASN A C 1
ATOM 1462 O O . ASN A 1 179 ? 4.516 -5.887 11.080 1.00 31.30 179 ASN A O 1
ATOM 1466 N N . TRP A 1 180 ? 6.546 -5.041 11.561 1.00 33.09 180 TRP A N 1
ATOM 1467 C CA . TRP A 1 180 ? 7.532 -5.786 12.353 1.00 33.09 180 TRP A CA 1
ATOM 1468 C C . TRP A 1 180 ? 8.881 -5.081 12.109 1.00 33.09 180 TRP A C 1
ATOM 1470 O O . TRP A 1 180 ? 8.959 -4.298 11.118 1.00 33.09 180 TRP A O 1
#

Secondary structure (DSSP, 8-state):
-HHHHHHTTSHHHHTT-S-HHHHHHHHHHHHHHHHHHHHHHHHHHHHHHHTSPP-SSEEEEEEE-SSS-EEEEEEEEEEESSS-EEEE-TTSPBPPBEEEEEEE--GGGT-TTGGGGS-----EEEEEEEEEEE-TTEEEEEEEEETSPP-BPP--TTHHHHTTTT-SS-----EEEE--

InterPro domains:
  IPR011013 Galactose mutarotase-like domain superfamily [SSF74650] (48-152)
  IPR037094 Glycoside hydrolase family 38, central domain superfamily [G3DSA:1.20.1270.50] (1-52)

Radius of gyration: 20.57 Å; chains: 1; bounding box: 43×37×60 Å

Organism: Escherichia coli (NCBI:txid562)

Sequence (180 aa):
MWKEILKNHAHDSIGCCCSDKVHREIVARFELAEDMADNLIRFYMRKIADNMPQSDADKLVLFNLMPWPREEVINTTVRLRASQFNLRDDRGQPVPYFIRHAREIDPGLIDRQIVHYGNYDPFMEFDIQINQIVPSMGYRTLYIEANQPGNVIAAKSDAEGYWKMLSGKLRSMRMVLCNW

Foldseek 3Di:
DVVLLVVCVPCCNVVVVDDPVVVVVNVVSVVVVVVVVVVVVQVVQQVVVVPPPDDPFWKWKFFDQAQAKDWAWAKDKDKDLAPAKWKAFPVRDTFEKEFPDKDFDDCCVVPVVVVVPVDTRTTMMTGMIGTDIAGGRGMTMMTIGGPDHYNYDDPDPCNCPPRVVVCVDDDHRDIDGDDD

pLDDT: mean 80.85, std 20.15, range [30.25, 96.19]